Protein AF-A0A453FMG6-F1 (afdb_monomer_lite)

Sequence (181 aa):
QVLQRLVNCLDRCASRTGSLPIQTVGLLPLHCSRFSLGCLQMMFSLCSCILKTSSYPAVSETSKVSISILTKRCEVILGQFLADENDLGDRPLPSVRIEETVCVLQELARLILDIETANALNIPLYLKDALRENQSHGRAHLLSLLPTFSELVVSREPRVRELVQVLLRLISSELGLQRLT

Organism: Aegilops tauschii subsp. strangulata (NCBI:txid200361)

Foldseek 3Di:
DVLLVVLVVLLVLLCPLLPDDQVCSLVDPPVSLVRSLVSLVVLLVLQAPVPCPDPDPVSLVSNLSSLVSSLVSLLSLLQSLVVSQVVVDPDDGRVSSVVSNLSSLVSLLVGFGDPSSLVSDPADPVVVVLLVVLVHRGNSSLNVCVVRLVVCCPPPPVSSVVSSVSSVVVVCVSNVVDPPD

Radius of gyration: 16.7 Å; chains: 1; bounding box: 43×33×48 Å

Structure (mmCIF, N/CA/C/O backbone):
data_AF-A0A453FMG6-F1
#
_entry.id   AF-A0A453FMG6-F1
#
loop_
_atom_site.group_PDB
_atom_site.id
_atom_site.type_symbol
_atom_site.label_atom_id
_atom_site.label_alt_id
_atom_site.label_comp_id
_atom_site.label_asym_id
_atom_site.label_entity_id
_atom_site.label_seq_id
_atom_site.pdbx_PDB_ins_code
_atom_site.Cartn_x
_atom_site.Cartn_y
_atom_site.Cartn_z
_atom_site.occupancy
_atom_site.B_iso_or_equiv
_atom_site.auth_seq_id
_atom_site.auth_comp_id
_atom_site.auth_asym_id
_atom_site.auth_atom_id
_atom_site.pdbx_PDB_model_num
ATOM 1 N N . GLN A 1 1 ? 24.848 4.654 0.756 1.00 76.19 1 GLN A N 1
ATOM 2 C CA . GLN A 1 1 ? 24.595 4.724 2.219 1.00 76.19 1 GLN A CA 1
ATOM 3 C C . GLN A 1 1 ? 23.736 5.922 2.642 1.00 76.19 1 GLN A C 1
ATOM 5 O O . GLN A 1 1 ? 22.808 5.712 3.411 1.00 76.19 1 GLN A O 1
ATOM 10 N N . VAL A 1 2 ? 23.989 7.154 2.173 1.00 88.06 2 VAL A N 1
ATOM 11 C CA . VAL A 1 2 ? 23.193 8.338 2.584 1.00 88.06 2 VAL A CA 1
ATOM 12 C C . VAL A 1 2 ? 21.725 8.247 2.141 1.00 88.06 2 VAL A C 1
ATOM 14 O O . VAL A 1 2 ? 20.841 8.427 2.972 1.00 88.06 2 VAL A O 1
ATOM 17 N N . LEU A 1 3 ? 21.462 7.874 0.880 1.00 86.31 3 LEU A N 1
ATOM 18 C CA . LEU A 1 3 ? 20.097 7.703 0.355 1.00 86.31 3 LEU A CA 1
ATOM 19 C C . LEU A 1 3 ? 19.285 6.688 1.168 1.00 86.31 3 LEU A C 1
ATOM 21 O O . LEU A 1 3 ? 18.206 7.009 1.649 1.00 86.31 3 LEU A O 1
ATOM 25 N N . GLN A 1 4 ? 19.849 5.505 1.430 1.00 89.69 4 GLN A N 1
ATOM 26 C CA . GLN A 1 4 ? 19.226 4.491 2.288 1.00 89.69 4 GLN A CA 1
ATOM 27 C C . GLN A 1 4 ? 18.829 5.055 3.662 1.00 89.69 4 GLN A C 1
ATOM 29 O O . GLN A 1 4 ? 17.736 4.789 4.152 1.00 89.69 4 GLN A O 1
ATOM 34 N N . ARG A 1 5 ? 19.708 5.844 4.297 1.00 93.25 5 ARG A N 1
ATOM 35 C CA . ARG A 1 5 ? 19.430 6.451 5.609 1.00 93.25 5 ARG A CA 1
ATOM 36 C C . ARG A 1 5 ? 18.292 7.464 5.539 1.00 93.25 5 ARG A C 1
ATOM 38 O O . ARG A 1 5 ? 17.482 7.498 6.460 1.00 93.25 5 ARG A O 1
ATOM 45 N N . LEU A 1 6 ? 18.231 8.256 4.469 1.00 92.62 6 LEU A N 1
ATOM 46 C CA . LEU A 1 6 ? 17.142 9.202 4.236 1.00 92.62 6 LEU A CA 1
ATOM 47 C C . LEU A 1 6 ? 15.806 8.469 4.078 1.00 92.62 6 LEU A C 1
ATOM 49 O O . LEU A 1 6 ? 14.855 8.792 4.786 1.00 92.62 6 LEU A O 1
ATOM 53 N N . VAL A 1 7 ? 15.746 7.449 3.219 1.00 94.00 7 VAL A N 1
ATOM 54 C CA . VAL A 1 7 ? 14.505 6.694 3.001 1.00 94.00 7 VAL A CA 1
ATOM 55 C C . VAL A 1 7 ? 14.078 5.956 4.271 1.00 94.00 7 VAL A C 1
ATOM 57 O O . VAL A 1 7 ? 12.917 6.026 4.652 1.00 94.00 7 VAL A O 1
ATOM 60 N N . ASN A 1 8 ? 15.015 5.348 5.004 1.00 95.75 8 ASN A N 1
ATOM 61 C CA . ASN A 1 8 ? 14.720 4.735 6.303 1.00 95.75 8 ASN A CA 1
ATOM 62 C C . ASN A 1 8 ? 14.207 5.760 7.334 1.00 95.75 8 ASN A C 1
ATOM 64 O O . ASN A 1 8 ? 13.430 5.415 8.221 1.00 95.75 8 ASN A O 1
ATOM 68 N N . CYS A 1 9 ? 14.654 7.017 7.264 1.00 96.00 9 CYS A N 1
ATOM 69 C CA . CYS A 1 9 ? 14.148 8.081 8.128 1.00 96.00 9 CYS A CA 1
ATOM 70 C C . CYS A 1 9 ? 12.700 8.447 7.769 1.00 96.00 9 CYS A C 1
ATOM 72 O O . CYS A 1 9 ? 11.864 8.530 8.669 1.00 96.00 9 CYS A O 1
ATOM 74 N N . LEU A 1 10 ? 12.394 8.587 6.474 1.00 96.62 10 LEU A N 1
ATOM 75 C CA . LEU A 1 10 ? 11.026 8.795 5.989 1.00 96.62 10 LEU A CA 1
ATOM 76 C C . LEU A 1 10 ? 10.106 7.640 6.394 1.00 96.62 10 LEU A C 1
ATOM 78 O O . LEU A 1 10 ? 9.031 7.891 6.929 1.00 96.62 10 LEU A O 1
ATOM 82 N N . ASP A 1 11 ? 10.563 6.397 6.237 1.00 97.31 11 ASP A N 1
ATOM 83 C CA . ASP A 1 11 ? 9.823 5.195 6.625 1.00 97.31 11 ASP A CA 1
ATOM 84 C C . ASP A 1 11 ? 9.493 5.169 8.123 1.00 97.31 11 ASP A C 1
ATOM 86 O O . ASP A 1 11 ? 8.354 4.919 8.517 1.00 97.31 11 ASP A O 1
ATOM 90 N N . ARG A 1 12 ? 10.453 5.528 8.984 1.00 96.88 12 ARG A N 1
ATOM 91 C CA . ARG A 1 12 ? 10.203 5.658 10.430 1.00 96.88 12 ARG A CA 1
ATOM 92 C C . ARG A 1 12 ? 9.139 6.709 10.733 1.00 96.88 12 ARG A C 1
ATOM 94 O O . ARG A 1 12 ? 8.294 6.484 11.597 1.00 96.88 12 ARG A O 1
ATOM 101 N N . CYS A 1 13 ? 9.147 7.842 10.035 1.00 96.31 13 CYS A N 1
ATOM 102 C CA . CYS A 1 13 ? 8.120 8.870 10.198 1.00 96.31 13 CYS A CA 1
ATOM 103 C C . CYS A 1 13 ? 6.747 8.407 9.680 1.00 96.31 13 CYS A C 1
ATOM 105 O O . CYS A 1 13 ? 5.738 8.628 10.354 1.00 96.31 13 CYS A O 1
ATOM 107 N N . ALA A 1 14 ? 6.712 7.713 8.541 1.00 96.56 14 ALA A N 1
ATOM 108 C CA . ALA A 1 14 ? 5.510 7.101 7.975 1.00 96.56 14 ALA A CA 1
ATOM 109 C C . ALA A 1 14 ? 4.942 5.981 8.865 1.00 96.56 14 ALA A C 1
ATOM 111 O O . ALA A 1 14 ? 3.746 5.737 8.866 1.00 96.56 14 ALA A O 1
ATOM 112 N N . SER A 1 15 ? 5.779 5.333 9.678 1.00 95.25 15 SER A N 1
ATOM 113 C CA . SER A 1 15 ? 5.355 4.244 10.564 1.00 95.25 15 SER A CA 1
ATOM 114 C C . SER A 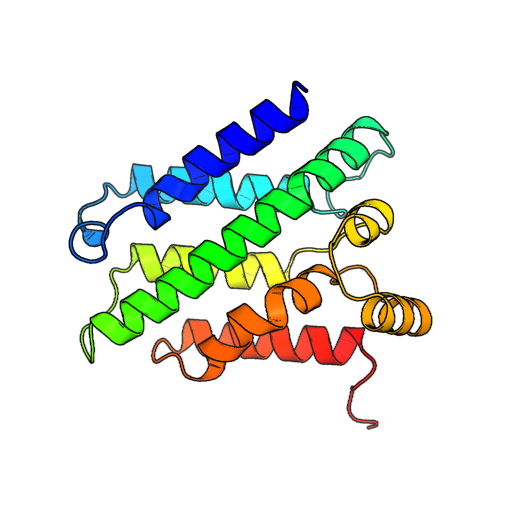1 15 ? 4.644 4.682 11.842 1.00 95.25 15 SER A C 1
ATOM 116 O O . SER A 1 15 ? 4.115 3.831 12.551 1.00 95.25 15 SER A O 1
ATOM 118 N N . ARG A 1 16 ? 4.657 5.978 12.184 1.00 92.00 16 ARG A N 1
ATOM 119 C CA . ARG A 1 16 ? 4.197 6.458 13.500 1.00 92.00 16 ARG A CA 1
ATOM 120 C C . ARG A 1 16 ? 2.744 6.094 13.777 1.00 92.00 16 ARG A C 1
ATOM 122 O O . ARG A 1 16 ? 2.449 5.640 14.876 1.00 92.00 16 ARG A O 1
ATOM 129 N N . THR A 1 17 ? 1.870 6.241 12.787 1.00 89.56 17 THR A N 1
ATOM 130 C CA . THR A 1 17 ? 0.470 5.822 12.897 1.00 89.56 17 THR A CA 1
ATOM 131 C C . THR A 1 17 ? 0.369 4.299 13.019 1.00 89.56 17 THR A C 1
ATOM 133 O O . THR A 1 17 ? -0.159 3.803 14.014 1.00 89.56 17 THR A O 1
ATOM 136 N N . GLY A 1 18 ? 0.959 3.561 12.070 1.00 84.88 18 GLY A N 1
ATOM 137 C CA . GLY A 1 18 ? 1.077 2.096 12.076 1.00 84.88 18 GLY A CA 1
ATOM 138 C C . GLY A 1 18 ? 1.537 1.490 13.410 1.00 84.88 18 GLY A C 1
ATOM 139 O O . GLY A 1 18 ? 0.989 0.490 13.857 1.00 84.88 18 GLY A O 1
ATOM 140 N N . SER A 1 19 ? 2.508 2.126 14.070 1.00 89.50 19 SER A N 1
ATOM 141 C CA . SER A 1 19 ? 3.149 1.634 15.296 1.00 89.50 19 SER A CA 1
ATOM 142 C C . SER A 1 19 ? 2.296 1.725 16.561 1.00 89.50 19 SER A C 1
ATOM 144 O O . SER A 1 19 ? 2.666 1.148 17.584 1.00 89.50 19 SER A O 1
ATOM 146 N N . LEU A 1 20 ? 1.183 2.462 16.522 1.00 93.19 20 LEU A N 1
ATOM 147 C CA . LEU A 1 20 ? 0.308 2.606 17.677 1.00 93.19 20 LEU A CA 1
ATOM 148 C C . LEU A 1 20 ? -0.720 1.467 17.734 1.00 93.19 20 LEU A C 1
ATOM 150 O O . LEU A 1 20 ? -1.301 1.121 16.699 1.00 93.19 20 LEU A O 1
ATOM 154 N N . PRO A 1 21 ? -0.983 0.914 18.934 1.00 93.06 21 PRO A N 1
ATOM 155 C CA . PRO A 1 21 ? -2.069 -0.033 19.147 1.00 93.06 21 PRO A CA 1
ATOM 156 C C . PRO A 1 21 ? -3.429 0.545 18.757 1.00 93.06 21 PRO A C 1
ATOM 158 O O . PRO A 1 21 ? -3.679 1.747 18.898 1.00 93.06 21 PRO A O 1
ATOM 161 N N . ILE A 1 22 ? -4.352 -0.329 18.356 1.00 93.44 22 ILE A N 1
ATOM 162 C CA . ILE A 1 22 ? -5.692 0.071 17.918 1.00 93.44 22 ILE A CA 1
ATOM 163 C C . ILE A 1 22 ? -6.481 0.836 18.993 1.00 93.44 22 ILE A C 1
ATOM 165 O O . ILE A 1 22 ? -7.284 1.714 18.679 1.00 93.44 22 ILE A O 1
ATOM 169 N N . GLN A 1 23 ? -6.207 0.567 20.272 1.00 91.12 23 GLN A N 1
ATOM 170 C CA . GLN A 1 23 ? -6.862 1.218 21.408 1.00 91.12 23 GLN A CA 1
ATOM 171 C C . GLN A 1 23 ? -6.426 2.678 21.593 1.00 91.12 23 GLN A C 1
ATOM 173 O O . GLN A 1 23 ? -7.168 3.465 22.175 1.00 91.12 23 GLN A O 1
ATOM 178 N N . THR A 1 24 ? -5.227 3.050 21.130 1.00 93.12 24 THR A N 1
ATOM 179 C CA . THR A 1 24 ? -4.628 4.369 21.397 1.00 93.12 24 THR A CA 1
ATOM 180 C C . THR A 1 24 ? -4.384 5.193 20.142 1.00 93.12 24 THR A C 1
ATOM 182 O O . THR A 1 24 ? -4.280 6.413 20.243 1.00 93.12 24 THR A O 1
ATOM 185 N N . VAL A 1 25 ? -4.356 4.582 18.953 1.00 93.50 25 VAL A N 1
ATOM 186 C CA . VAL A 1 25 ? -4.137 5.299 17.684 1.00 93.50 25 VAL A CA 1
ATOM 187 C C . VAL A 1 25 ? -5.191 6.385 17.432 1.00 93.50 25 VAL A C 1
ATOM 189 O O . VAL A 1 25 ? -4.874 7.433 16.875 1.00 93.50 25 VAL A O 1
ATOM 192 N N . GLY A 1 26 ? -6.423 6.196 17.918 1.00 91.06 26 GLY A N 1
ATOM 193 C CA . GLY A 1 26 ? -7.485 7.206 17.845 1.00 91.06 26 GLY A CA 1
ATOM 194 C C . GLY A 1 26 ? -7.236 8.463 18.692 1.00 91.06 26 GLY A C 1
ATOM 195 O O . GLY A 1 26 ? -7.888 9.478 18.470 1.00 91.06 26 GLY A O 1
ATOM 196 N N . LEU A 1 27 ? -6.289 8.419 19.636 1.00 92.88 27 LEU A N 1
ATOM 197 C CA . LEU A 1 27 ? -5.895 9.555 20.479 1.00 92.88 27 LEU A CA 1
ATOM 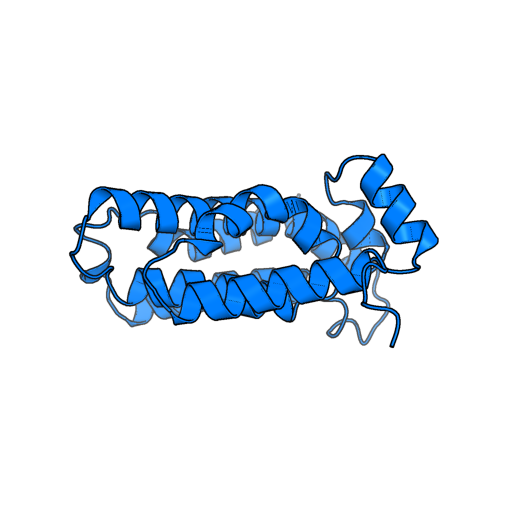198 C C . LEU A 1 27 ? -4.732 10.359 19.880 1.00 92.88 27 LEU A C 1
ATOM 200 O O . LEU A 1 27 ? -4.309 11.362 20.459 1.00 92.88 27 LEU A O 1
ATOM 204 N N . LEU A 1 28 ? -4.183 9.920 18.742 1.00 93.06 28 LEU A N 1
ATOM 205 C CA . LEU A 1 28 ? -3.070 10.594 18.088 1.00 93.06 28 LEU A CA 1
ATOM 206 C C . LEU A 1 28 ? -3.494 12.007 17.647 1.00 93.06 28 LEU A C 1
ATOM 208 O O . LEU A 1 28 ? -4.495 12.150 16.940 1.00 93.06 28 LEU A O 1
ATOM 212 N N . PRO A 1 29 ? -2.728 13.063 17.986 1.00 93.44 29 PRO A N 1
ATOM 213 C CA . PRO A 1 29 ? -3.025 14.397 17.492 1.00 93.44 29 PRO A CA 1
ATOM 214 C C . PRO A 1 29 ? -3.050 14.437 15.962 1.00 93.44 29 PRO A C 1
ATOM 216 O O . PRO A 1 29 ? -2.157 13.912 15.295 1.00 93.44 29 PRO A O 1
ATOM 219 N N . LEU A 1 30 ? -4.034 15.141 15.403 1.00 91.69 30 LEU A N 1
ATOM 220 C CA . LEU A 1 30 ? -4.269 15.203 13.955 1.00 91.69 30 LEU A CA 1
ATOM 221 C C . LEU A 1 30 ? -3.040 15.657 13.145 1.00 91.69 30 LEU A C 1
ATOM 223 O O . LEU A 1 30 ? -2.827 15.230 12.015 1.00 91.69 30 LEU A O 1
ATOM 227 N N . HIS A 1 31 ? -2.208 16.536 13.703 1.00 92.56 31 HIS A N 1
ATOM 228 C CA . HIS A 1 31 ? -0.990 16.985 13.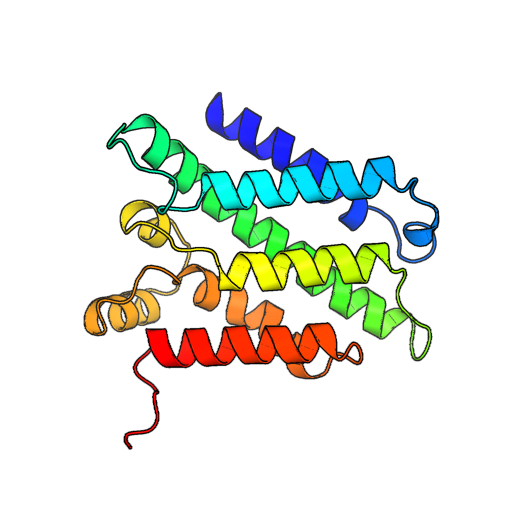026 1.00 92.56 31 HIS A CA 1
ATOM 229 C C . HIS A 1 31 ? 0.068 15.873 12.925 1.00 92.56 31 HIS A C 1
ATOM 231 O O . HIS A 1 31 ? 0.833 15.847 11.963 1.00 92.56 31 HIS A O 1
ATOM 237 N N . CYS A 1 32 ? 0.099 14.933 13.875 1.00 93.12 32 CYS A N 1
ATOM 238 C CA . CYS A 1 32 ? 1.006 13.792 13.841 1.00 93.12 32 CYS A CA 1
ATOM 239 C C . CYS A 1 32 ? 0.589 12.778 12.773 1.00 93.12 32 CYS A C 1
ATOM 241 O O . CYS A 1 32 ? 1.453 12.320 12.024 1.00 93.12 32 CYS A O 1
ATOM 243 N N . SER A 1 33 ? -0.710 12.466 12.669 1.00 93.44 33 SER A N 1
ATOM 244 C CA . SER A 1 33 ? -1.212 11.562 11.625 1.00 93.44 33 SER A CA 1
ATOM 245 C C . SER A 1 33 ? -0.980 12.145 10.234 1.00 93.44 33 SER A C 1
ATOM 247 O O . SER A 1 33 ? -0.429 11.468 9.371 1.00 93.44 33 SER A O 1
ATOM 249 N N . ARG A 1 34 ? -1.282 13.436 10.036 1.00 95.56 34 ARG A N 1
ATOM 250 C CA . ARG A 1 34 ? -1.021 14.146 8.772 1.00 95.56 34 ARG A CA 1
ATOM 251 C C . ARG A 1 34 ? 0.456 14.169 8.397 1.00 95.56 34 ARG A C 1
ATOM 253 O O . ARG A 1 34 ? 0.788 13.949 7.238 1.00 95.56 34 ARG A O 1
ATOM 260 N N . PHE A 1 35 ? 1.344 14.421 9.359 1.00 96.75 35 PHE A N 1
ATOM 261 C CA . PHE A 1 35 ? 2.785 14.385 9.111 1.00 96.75 35 PHE A CA 1
ATOM 262 C C . PHE A 1 35 ? 3.244 12.987 8.681 1.00 96.75 35 PHE A C 1
ATOM 264 O O . PHE A 1 35 ? 3.969 12.851 7.699 1.00 96.75 35 PHE A O 1
ATOM 271 N N . SER A 1 36 ? 2.786 11.950 9.386 1.00 96.81 36 SER A N 1
ATOM 272 C CA . SER A 1 36 ? 3.089 10.556 9.056 1.00 96.81 36 SER A CA 1
ATOM 273 C C . SER A 1 36 ? 2.605 10.193 7.646 1.00 96.81 36 SER A C 1
ATOM 275 O O . SER A 1 36 ? 3.375 9.661 6.845 1.00 96.81 36 SER A O 1
ATOM 277 N N . LEU A 1 37 ? 1.380 10.600 7.300 1.00 96.56 37 LEU A N 1
ATOM 278 C CA . LEU A 1 37 ? 0.802 10.417 5.970 1.00 96.56 37 LEU A CA 1
ATOM 279 C C . LEU A 1 37 ? 1.598 11.149 4.881 1.00 96.56 37 LEU A C 1
ATOM 281 O O . LEU A 1 37 ? 1.867 10.583 3.826 1.00 96.56 37 LEU A O 1
ATOM 285 N N . GLY A 1 38 ? 2.042 12.378 5.154 1.00 97.81 38 GLY A N 1
ATOM 286 C CA . GLY A 1 38 ? 2.899 13.137 4.243 1.00 97.81 38 GLY A CA 1
ATOM 287 C C . GLY A 1 38 ? 4.246 12.453 3.994 1.00 97.81 38 GLY A C 1
ATOM 288 O O . GLY A 1 38 ? 4.725 12.428 2.862 1.00 97.81 38 GLY A O 1
ATOM 289 N N . CYS A 1 39 ? 4.844 11.832 5.017 1.00 97.62 39 CYS A N 1
ATOM 290 C CA . CYS A 1 39 ? 6.054 11.025 4.838 1.00 97.62 39 CYS A CA 1
ATOM 291 C C . CYS A 1 39 ? 5.803 9.791 3.963 1.00 97.62 39 CYS A C 1
ATOM 293 O O . CYS A 1 39 ? 6.632 9.481 3.107 1.00 97.62 39 CYS A O 1
ATOM 295 N N . LEU A 1 40 ? 4.662 9.121 4.137 1.00 97.62 40 LEU A N 1
ATOM 296 C CA . LEU A 1 40 ? 4.272 7.986 3.304 1.00 97.62 40 LEU A CA 1
ATOM 297 C C . LEU A 1 40 ? 4.080 8.402 1.837 1.00 97.62 40 LEU A C 1
ATOM 299 O O . LEU A 1 40 ? 4.661 7.793 0.943 1.00 97.62 40 LEU A O 1
ATOM 303 N N . GLN A 1 41 ? 3.340 9.483 1.585 1.00 97.50 41 GLN A N 1
ATOM 304 C CA . GLN A 1 41 ? 3.149 10.044 0.242 1.00 97.50 41 GLN A CA 1
ATOM 305 C C . GLN A 1 41 ? 4.477 10.472 -0.397 1.00 97.50 41 GLN A C 1
ATOM 307 O O . GLN A 1 41 ? 4.700 10.251 -1.587 1.00 97.50 41 GLN A O 1
ATOM 312 N N . MET A 1 42 ? 5.405 11.023 0.391 1.00 96.25 42 MET A N 1
ATOM 313 C CA . MET A 1 42 ? 6.748 11.336 -0.095 1.00 96.25 42 MET A CA 1
ATOM 314 C C . MET A 1 42 ? 7.493 10.074 -0.550 1.00 96.25 42 MET A C 1
ATOM 316 O O . MET A 1 42 ? 8.165 10.105 -1.576 1.00 96.25 42 MET A O 1
ATOM 320 N N . MET A 1 43 ? 7.352 8.943 0.149 1.00 96.25 43 MET A N 1
ATOM 321 C CA . MET A 1 43 ? 7.954 7.681 -0.297 1.00 96.25 43 MET A CA 1
ATOM 322 C C . MET A 1 43 ? 7.378 7.190 -1.633 1.00 96.25 43 MET A C 1
ATOM 324 O O . MET A 1 43 ? 8.141 6.724 -2.480 1.00 96.25 43 MET A O 1
ATOM 328 N N . PHE A 1 44 ? 6.067 7.335 -1.857 1.00 96.69 44 PHE A N 1
ATOM 329 C CA . PHE A 1 44 ? 5.451 7.065 -3.163 1.00 96.69 44 PHE A CA 1
ATOM 330 C C . PHE A 1 44 ? 6.012 7.983 -4.254 1.00 96.69 44 PHE A C 1
ATOM 332 O O . PHE A 1 44 ? 6.409 7.512 -5.321 1.00 96.69 44 PHE A O 1
ATOM 339 N N . SER A 1 45 ? 6.131 9.278 -3.958 1.00 94.06 45 SER A N 1
ATOM 340 C CA . SER A 1 45 ? 6.728 10.277 -4.852 1.00 94.06 45 SER A CA 1
ATOM 341 C C . SER A 1 45 ? 8.163 9.914 -5.260 1.00 94.06 45 SER A C 1
ATOM 343 O O . SER A 1 45 ? 8.494 9.961 -6.444 1.00 94.06 45 SER A O 1
ATOM 345 N N . LEU A 1 46 ? 8.989 9.435 -4.320 1.00 92.88 46 LEU A N 1
ATOM 346 C CA . LEU A 1 46 ? 10.356 8.973 -4.603 1.00 92.88 46 LEU A CA 1
ATOM 347 C C . LEU A 1 46 ? 10.417 7.768 -5.556 1.00 92.88 46 LEU A C 1
ATOM 349 O O . LEU A 1 46 ? 11.447 7.558 -6.198 1.00 92.88 46 LEU A O 1
ATOM 353 N N . CYS A 1 47 ? 9.350 6.972 -5.653 1.00 93.25 47 CYS A N 1
ATOM 354 C CA . CYS A 1 47 ? 9.279 5.802 -6.532 1.00 93.25 47 CYS A CA 1
ATOM 355 C C . CYS A 1 47 ? 8.651 6.106 -7.902 1.00 93.25 47 CYS A C 1
ATOM 357 O O . CYS A 1 47 ? 8.838 5.331 -8.837 1.00 93.25 47 CYS A O 1
ATOM 359 N N . SER A 1 48 ? 7.907 7.208 -8.028 1.00 91.00 48 SER A N 1
ATOM 360 C CA . SER A 1 48 ? 7.125 7.526 -9.225 1.00 91.00 48 SER A CA 1
ATOM 361 C C . SER A 1 48 ? 7.995 7.970 -10.403 1.00 91.00 48 SER A C 1
ATOM 363 O O . SER A 1 48 ? 8.897 8.799 -10.260 1.00 91.00 48 SER A O 1
ATOM 365 N N . CYS A 1 49 ? 7.694 7.469 -11.604 1.00 81.94 49 CYS A N 1
ATOM 366 C CA . CYS A 1 49 ? 8.361 7.889 -12.836 1.00 81.94 49 CYS A CA 1
ATOM 367 C C . CYS A 1 49 ? 7.819 9.211 -13.405 1.00 81.94 49 CYS A C 1
ATOM 369 O O . CYS A 1 49 ? 8.528 9.885 -14.146 1.00 81.94 49 CYS A O 1
ATOM 371 N N . ILE A 1 50 ? 6.595 9.619 -13.043 1.00 70.12 50 ILE A N 1
ATOM 372 C CA . ILE A 1 50 ? 5.918 10.808 -13.604 1.00 70.12 50 ILE A CA 1
ATOM 373 C C . ILE A 1 50 ? 6.649 12.106 -13.223 1.00 70.12 50 ILE A C 1
ATOM 375 O O . ILE A 1 50 ? 6.652 13.075 -13.977 1.00 70.12 50 ILE A O 1
ATOM 379 N N . LEU A 1 51 ? 7.320 12.118 -12.070 1.00 59.78 51 LEU A N 1
ATOM 380 C CA . LEU A 1 51 ? 8.080 13.272 -11.581 1.00 59.78 51 LEU A CA 1
ATOM 381 C C . LEU A 1 51 ? 9.495 13.362 -12.173 1.00 59.78 51 LEU A C 1
ATOM 383 O O . LEU A 1 51 ? 10.205 14.339 -11.934 1.00 59.78 51 LEU A O 1
ATOM 387 N N . LYS A 1 52 ? 9.919 12.369 -12.964 1.00 62.34 52 LYS A N 1
ATOM 388 C CA . LYS A 1 52 ? 11.252 12.310 -13.572 1.00 62.34 52 LYS A CA 1
ATOM 389 C C . LYS A 1 52 ? 11.258 13.044 -14.916 1.00 62.34 52 LYS A C 1
ATOM 391 O O . LYS A 1 52 ? 11.533 12.461 -15.956 1.00 62.34 52 LYS A O 1
ATOM 396 N N . THR A 1 53 ? 10.963 14.344 -14.908 1.00 53.69 53 THR A N 1
ATOM 397 C CA . THR A 1 53 ? 11.074 15.216 -16.098 1.00 53.69 53 THR A CA 1
ATOM 398 C C . THR A 1 53 ? 12.521 15.483 -16.519 1.00 53.69 53 THR A C 1
ATOM 400 O O . THR A 1 53 ? 12.762 16.034 -17.589 1.00 53.69 53 THR A O 1
ATOM 403 N N . SER A 1 54 ? 13.504 15.069 -15.716 1.00 51.88 54 SER A N 1
ATOM 404 C CA . SER A 1 54 ? 14.921 15.140 -16.062 1.00 51.88 54 SER A CA 1
ATOM 405 C C . SER A 1 54 ? 15.617 13.806 -15.784 1.00 51.88 54 SER A C 1
ATOM 407 O O . SER A 1 54 ? 15.507 13.229 -14.703 1.00 51.88 54 SER A O 1
ATOM 409 N N . SER A 1 55 ? 16.322 13.307 -16.800 1.00 54.03 55 SER A N 1
ATOM 410 C CA . SER A 1 55 ? 17.022 12.018 -16.847 1.00 54.03 55 SER A CA 1
ATOM 411 C C . SER A 1 55 ? 18.286 11.996 -15.967 1.00 54.03 55 SER A C 1
ATOM 413 O O . SER A 1 55 ? 19.384 11.720 -16.449 1.00 54.03 55 SER A O 1
ATOM 415 N N . TYR A 1 56 ? 18.170 12.327 -14.678 1.00 62.53 56 TYR A N 1
ATOM 416 C CA . TYR A 1 56 ? 19.303 12.294 -13.752 1.00 62.53 56 TYR A CA 1
ATOM 417 C C . TYR A 1 56 ? 19.484 10.894 -13.137 1.00 62.53 56 TYR A C 1
ATOM 419 O O . TYR A 1 56 ? 18.567 10.400 -12.472 1.00 62.53 56 TYR A O 1
ATOM 427 N N . PRO A 1 57 ? 20.680 10.277 -13.245 1.00 63.72 57 PRO A N 1
ATOM 428 C CA . PRO A 1 57 ? 20.966 8.945 -12.693 1.00 63.72 57 PRO A CA 1
ATOM 429 C C . PRO A 1 57 ? 20.681 8.822 -11.188 1.00 63.72 57 PRO A C 1
ATOM 431 O O . PRO A 1 57 ? 20.217 7.788 -10.714 1.00 63.72 57 PRO A O 1
ATOM 434 N N . ALA A 1 58 ? 20.891 9.904 -10.430 1.00 64.38 58 ALA A N 1
ATOM 435 C CA . ALA A 1 58 ? 20.646 9.947 -8.988 1.00 64.38 58 ALA A CA 1
ATOM 436 C C . ALA A 1 58 ? 19.167 9.721 -8.607 1.00 64.38 58 ALA A C 1
ATOM 438 O O . ALA A 1 58 ? 18.874 9.187 -7.533 1.00 64.38 58 ALA A O 1
ATOM 439 N N . VAL A 1 59 ? 18.231 10.099 -9.484 1.00 71.12 59 VAL A N 1
ATOM 440 C CA . VAL A 1 59 ? 16.791 9.915 -9.259 1.00 71.12 59 VAL A CA 1
ATOM 441 C C . VAL A 1 59 ? 16.400 8.448 -9.467 1.00 71.12 59 VAL A C 1
ATOM 443 O O . VAL A 1 59 ? 15.591 7.926 -8.704 1.00 71.12 59 VAL A O 1
ATOM 446 N N . SER A 1 60 ? 17.026 7.749 -10.424 1.00 77.56 60 SER A N 1
ATOM 447 C CA . SER A 1 60 ? 16.823 6.303 -10.615 1.00 77.56 60 SER A CA 1
ATOM 448 C C . SER A 1 60 ? 17.303 5.490 -9.407 1.00 77.56 60 SER A C 1
ATOM 450 O O . SER A 1 60 ? 16.560 4.668 -8.869 1.00 77.56 60 SER A O 1
ATOM 452 N N . GLU A 1 61 ? 18.510 5.770 -8.903 1.00 83.88 61 GLU A N 1
ATOM 453 C CA . GLU A 1 61 ? 19.044 5.087 -7.713 1.00 83.88 61 GLU A CA 1
ATOM 454 C C . GLU A 1 61 ? 18.169 5.292 -6.475 1.00 83.88 61 GLU A C 1
ATOM 456 O O . GLU A 1 61 ? 17.941 4.363 -5.697 1.00 83.88 61 GLU A O 1
ATOM 461 N N . THR A 1 62 ? 17.629 6.500 -6.306 1.00 87.50 62 THR A N 1
ATOM 462 C CA . THR A 1 62 ? 16.732 6.795 -5.186 1.00 87.50 62 THR A CA 1
ATOM 463 C C . THR A 1 62 ? 15.455 5.960 -5.268 1.00 87.50 62 THR A C 1
ATOM 465 O O . THR A 1 62 ? 15.057 5.374 -4.260 1.00 87.50 62 THR A O 1
ATOM 468 N N . SER A 1 63 ? 14.842 5.835 -6.449 1.00 90.56 63 SER A N 1
ATOM 469 C CA . SER A 1 63 ? 13.632 5.025 -6.633 1.00 90.56 63 SER A CA 1
ATOM 470 C C . SER A 1 63 ? 13.880 3.533 -6.407 1.00 90.56 63 SER A C 1
ATOM 472 O O . SER A 1 63 ? 13.099 2.897 -5.701 1.00 90.56 63 SER A O 1
ATOM 474 N N . LYS A 1 64 ? 14.999 2.986 -6.906 1.00 90.81 64 LYS A N 1
ATOM 475 C CA . LYS A 1 64 ? 15.389 1.577 -6.697 1.00 90.81 64 LYS A CA 1
ATOM 476 C C . LYS A 1 64 ? 15.567 1.222 -5.222 1.00 90.81 64 LYS A C 1
ATOM 478 O O . LYS A 1 64 ? 15.128 0.165 -4.778 1.00 90.81 64 LYS A O 1
ATOM 483 N N . VAL A 1 65 ? 16.171 2.117 -4.441 1.00 91.75 65 VAL A N 1
ATOM 484 C CA . VAL A 1 65 ? 16.282 1.932 -2.987 1.00 91.75 65 VAL A CA 1
ATOM 485 C C . VAL A 1 65 ? 14.916 2.072 -2.312 1.00 91.75 65 VAL A C 1
ATOM 487 O O . VAL A 1 65 ? 14.573 1.283 -1.430 1.00 91.75 65 VAL A O 1
ATOM 490 N N . SER A 1 66 ? 14.125 3.057 -2.738 1.00 94.88 66 SER A N 1
ATOM 491 C CA . SER A 1 66 ? 12.863 3.407 -2.086 1.00 94.88 66 SER A CA 1
ATOM 492 C C . SER A 1 66 ? 11.774 2.363 -2.276 1.00 94.88 66 SER A C 1
ATOM 494 O O . SER A 1 66 ? 11.027 2.106 -1.333 1.00 94.88 66 SER A O 1
ATOM 496 N N . ILE A 1 67 ? 11.704 1.725 -3.447 1.00 95.44 67 ILE A N 1
ATOM 497 C CA . ILE A 1 67 ? 10.586 0.846 -3.788 1.00 95.44 67 ILE A CA 1
ATOM 498 C C . ILE A 1 67 ? 10.488 -0.365 -2.858 1.00 95.44 67 ILE A C 1
ATOM 500 O O . ILE A 1 67 ? 9.396 -0.683 -2.406 1.00 95.44 67 ILE A O 1
ATOM 504 N N . SER A 1 68 ? 11.617 -0.979 -2.490 1.00 94.38 68 SER A N 1
ATOM 505 C CA . SER A 1 68 ? 11.633 -2.135 -1.579 1.00 94.38 68 SER A CA 1
ATOM 506 C C . SER A 1 68 ? 11.126 -1.792 -0.171 1.00 94.38 68 SER A C 1
ATOM 508 O O . SER A 1 68 ? 10.374 -2.559 0.435 1.00 94.38 68 SER A O 1
ATOM 510 N N . ILE A 1 69 ? 11.496 -0.613 0.338 1.00 96.12 69 ILE A N 1
ATOM 511 C CA . ILE A 1 69 ? 11.046 -0.109 1.641 1.00 96.12 69 ILE A CA 1
ATOM 512 C C . ILE A 1 69 ? 9.564 0.257 1.564 1.00 96.12 69 ILE A C 1
ATOM 514 O O . ILE A 1 69 ? 8.792 -0.111 2.448 1.00 96.12 69 ILE A O 1
ATOM 518 N N . LEU A 1 70 ? 9.154 0.936 0.489 1.00 97.38 70 LEU A N 1
ATOM 519 C CA . LEU A 1 70 ? 7.770 1.328 0.257 1.00 97.38 70 LEU A CA 1
ATOM 520 C C . LEU A 1 70 ? 6.844 0.115 0.183 1.00 97.38 70 LEU A C 1
ATOM 522 O O . LEU A 1 70 ? 5.830 0.098 0.878 1.00 97.38 70 LEU A O 1
ATOM 526 N N . THR A 1 71 ? 7.186 -0.912 -0.601 1.00 97.00 71 THR A N 1
ATOM 527 C CA . THR A 1 71 ? 6.371 -2.131 -0.681 1.00 97.00 71 THR A CA 1
ATOM 528 C C . THR A 1 71 ? 6.276 -2.809 0.676 1.00 97.00 71 THR A C 1
ATOM 530 O O . THR A 1 71 ? 5.181 -3.187 1.080 1.00 97.00 71 THR A O 1
ATOM 533 N N . LYS A 1 72 ? 7.375 -2.881 1.442 1.00 96.62 72 LYS A N 1
ATOM 534 C CA . LYS A 1 72 ? 7.319 -3.478 2.780 1.00 96.62 72 LYS A CA 1
ATOM 535 C C . LYS A 1 72 ? 6.433 -2.676 3.735 1.00 96.62 72 LYS A C 1
ATOM 537 O O . LYS A 1 72 ? 5.674 -3.258 4.504 1.00 96.62 72 LYS A O 1
ATOM 542 N N . ARG A 1 73 ? 6.494 -1.343 3.675 1.00 97.56 73 ARG A N 1
ATOM 543 C CA . ARG A 1 73 ? 5.632 -0.461 4.471 1.00 97.56 73 ARG A CA 1
ATOM 544 C C . ARG A 1 73 ? 4.160 -0.628 4.106 1.00 97.56 73 ARG A C 1
ATOM 546 O O . ARG A 1 73 ? 3.335 -0.714 5.010 1.00 97.56 73 ARG A O 1
ATOM 553 N N . CYS A 1 74 ? 3.842 -0.704 2.814 1.00 98.00 74 CYS A N 1
ATOM 554 C CA . CYS A 1 74 ? 2.480 -0.961 2.346 1.00 98.00 74 CYS A CA 1
ATOM 555 C C . CYS A 1 74 ? 1.976 -2.308 2.866 1.00 98.00 74 CYS A C 1
ATOM 557 O O . CYS A 1 74 ? 0.885 -2.367 3.418 1.00 98.00 74 CYS A O 1
ATOM 559 N N . GLU A 1 75 ? 2.790 -3.361 2.768 1.00 97.19 75 GLU A N 1
ATOM 560 C CA . GLU A 1 75 ? 2.447 -4.684 3.294 1.00 97.19 75 GLU A CA 1
ATOM 561 C C . GLU A 1 75 ? 2.108 -4.629 4.794 1.00 97.19 75 GLU A C 1
ATOM 563 O O . GLU A 1 75 ? 1.073 -5.141 5.214 1.00 97.19 75 GLU A O 1
ATOM 568 N N . VAL A 1 76 ? 2.932 -3.940 5.594 1.00 97.50 76 VAL A N 1
ATOM 569 C CA . VAL A 1 76 ? 2.689 -3.770 7.036 1.00 97.50 76 VAL A CA 1
ATOM 570 C C . VAL A 1 76 ? 1.397 -3.000 7.315 1.00 97.50 76 VAL A C 1
ATOM 572 O O . VAL A 1 76 ? 0.628 -3.425 8.168 1.00 97.50 76 VAL A O 1
ATOM 575 N N . ILE A 1 77 ? 1.139 -1.888 6.620 1.00 97.94 77 ILE A N 1
ATOM 576 C CA . ILE A 1 77 ? -0.072 -1.077 6.839 1.00 97.94 77 ILE A CA 1
ATOM 577 C C . ILE A 1 77 ? -1.330 -1.885 6.511 1.00 97.94 77 ILE A C 1
ATOM 579 O O . ILE A 1 77 ? -2.265 -1.921 7.307 1.00 97.94 77 ILE A O 1
ATOM 583 N N . LEU A 1 78 ? -1.345 -2.550 5.353 1.00 97.94 78 LEU A N 1
ATOM 584 C CA . LEU A 1 78 ? -2.499 -3.322 4.895 1.00 97.94 78 LEU A CA 1
ATOM 585 C C . LEU A 1 78 ? -2.759 -4.538 5.796 1.00 97.94 78 LEU A C 1
ATOM 587 O O . LEU A 1 78 ? -3.902 -4.779 6.178 1.00 97.94 78 LEU A O 1
ATOM 591 N N . GLY A 1 79 ? -1.703 -5.256 6.191 1.00 96.75 79 GLY A N 1
ATOM 592 C CA . GLY A 1 79 ? -1.815 -6.374 7.129 1.00 96.75 79 GLY A CA 1
ATOM 593 C C . GLY A 1 79 ? -2.281 -5.931 8.518 1.00 96.75 79 GLY A C 1
ATOM 594 O O . GLY A 1 79 ? -3.141 -6.574 9.114 1.00 96.75 79 GLY A O 1
ATOM 595 N N . GLN A 1 80 ? -1.773 -4.800 9.017 1.00 96.19 80 GLN A N 1
ATOM 596 C CA . GLN A 1 80 ? -2.192 -4.253 10.307 1.00 96.19 80 GLN A CA 1
ATOM 597 C C . GLN A 1 80 ? -3.657 -3.813 10.291 1.00 96.19 80 GLN A C 1
ATOM 599 O O . GLN A 1 80 ? -4.373 -4.065 11.254 1.00 96.19 80 GLN A O 1
ATOM 604 N N . PHE A 1 81 ? -4.116 -3.184 9.206 1.00 96.94 81 PHE A N 1
ATOM 605 C CA . PHE A 1 81 ? -5.520 -2.814 9.056 1.00 96.94 81 PHE A CA 1
ATOM 606 C C . PHE A 1 81 ? -6.436 -4.039 9.154 1.00 96.94 81 PHE A C 1
ATOM 608 O O . PHE A 1 81 ? -7.416 -4.003 9.892 1.00 96.94 81 PHE A O 1
ATOM 615 N N . LEU A 1 82 ? -6.097 -5.129 8.457 1.00 95.62 82 LEU A N 1
ATOM 616 C CA . LEU A 1 82 ? -6.879 -6.364 8.498 1.00 95.62 82 LEU A CA 1
ATOM 617 C C . LEU A 1 82 ? -6.870 -7.004 9.894 1.00 95.62 82 LEU A C 1
ATOM 619 O O . LEU A 1 82 ? -7.913 -7.438 10.378 1.00 95.62 82 LEU A O 1
ATOM 623 N N . ALA A 1 83 ? -5.709 -7.039 10.553 1.00 95.38 83 ALA A N 1
ATOM 624 C CA . ALA A 1 83 ? -5.589 -7.544 11.919 1.00 95.38 83 ALA A CA 1
ATOM 625 C C . ALA A 1 83 ? -6.456 -6.735 12.897 1.00 95.38 83 ALA A C 1
ATOM 627 O O . ALA A 1 83 ? -7.259 -7.311 13.627 1.00 95.38 83 ALA A O 1
ATOM 628 N N . ASP A 1 84 ? -6.369 -5.404 12.845 1.00 95.69 84 ASP A N 1
ATOM 629 C CA . ASP A 1 84 ? -7.164 -4.515 13.694 1.00 95.69 84 ASP A CA 1
ATOM 630 C C . ASP A 1 84 ? -8.666 -4.646 13.416 1.00 95.69 84 ASP A C 1
ATOM 632 O O . ASP A 1 84 ? -9.482 -4.587 14.338 1.00 95.69 84 ASP A O 1
ATOM 636 N N . GLU A 1 85 ? -9.043 -4.815 12.144 1.00 95.31 85 GLU A N 1
ATOM 637 C CA . GLU A 1 85 ? -10.428 -5.043 11.750 1.00 95.31 85 GLU A CA 1
ATOM 638 C C . GLU A 1 85 ? -10.957 -6.332 12.390 1.00 95.31 85 GLU A C 1
ATOM 640 O O . GLU A 1 85 ? -12.016 -6.315 13.018 1.00 95.31 85 GLU A O 1
ATOM 645 N N . ASN A 1 86 ? -10.204 -7.427 12.299 1.00 94.19 86 ASN A N 1
ATOM 646 C CA . ASN A 1 86 ? -10.588 -8.709 12.886 1.00 94.19 86 ASN A CA 1
ATOM 647 C C . ASN A 1 86 ? -10.669 -8.644 14.421 1.00 94.19 86 ASN A C 1
ATOM 649 O O . ASN A 1 86 ? -11.647 -9.117 15.003 1.00 94.19 86 ASN A O 1
ATOM 653 N N . ASP A 1 87 ? -9.696 -8.003 15.073 1.00 94.12 87 ASP A N 1
ATOM 654 C CA . ASP A 1 87 ? -9.622 -7.885 16.535 1.00 94.12 87 ASP A CA 1
ATOM 655 C C . ASP A 1 87 ? -10.768 -7.051 17.127 1.00 94.12 87 ASP A C 1
ATOM 657 O O . ASP A 1 87 ? -11.252 -7.306 18.237 1.00 94.12 87 ASP A O 1
ATOM 661 N N . LEU A 1 88 ? -11.222 -6.021 16.409 1.00 92.44 88 LEU A N 1
ATOM 662 C CA . LEU A 1 88 ? -12.281 -5.148 16.903 1.00 92.44 88 LEU A CA 1
ATOM 663 C C . LEU A 1 88 ? -13.676 -5.769 16.837 1.00 92.44 88 LEU A C 1
ATOM 665 O O . LEU A 1 88 ? -14.567 -5.265 17.539 1.00 92.44 88 LEU A O 1
ATOM 669 N N . GLY A 1 89 ? -13.881 -6.831 16.049 1.00 89.44 89 GLY A N 1
ATOM 670 C CA . GLY A 1 89 ? -15.226 -7.302 15.722 1.00 89.44 89 GLY A CA 1
ATOM 671 C C . GLY A 1 89 ? -16.029 -6.144 15.131 1.00 89.44 89 GLY A C 1
ATOM 672 O O . GLY A 1 89 ? -15.460 -5.310 14.438 1.00 89.44 89 GLY A O 1
AT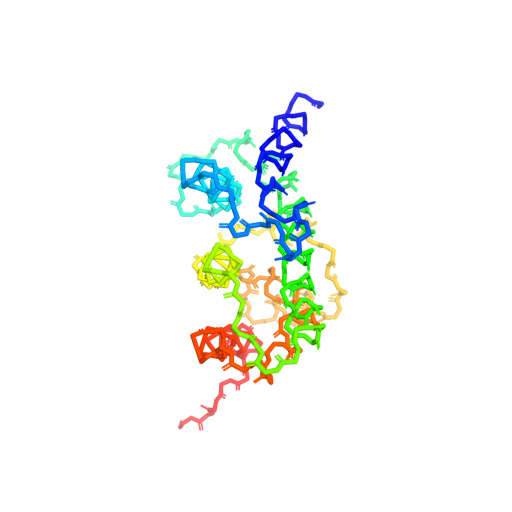OM 673 N N . ASP A 1 90 ? -17.332 -6.030 15.366 1.00 89.44 90 ASP A N 1
ATOM 674 C CA . ASP A 1 90 ? -18.202 -5.030 14.701 1.00 89.44 90 ASP A CA 1
ATOM 675 C C . ASP A 1 90 ? -17.970 -3.560 15.095 1.00 89.44 90 ASP A C 1
ATOM 677 O O . ASP A 1 90 ? -18.698 -2.665 14.661 1.00 89.44 90 ASP A O 1
ATOM 681 N N . ARG A 1 91 ? -16.956 -3.277 15.918 1.00 91.56 91 ARG A N 1
ATOM 682 C CA . ARG A 1 91 ? -16.615 -1.905 16.296 1.00 91.56 91 ARG A CA 1
ATOM 683 C C . ARG A 1 91 ? -15.901 -1.190 15.144 1.00 91.56 91 ARG A C 1
ATOM 685 O O . ARG A 1 91 ? -15.053 -1.792 14.486 1.00 91.56 91 ARG A O 1
ATOM 692 N N . PRO A 1 92 ? -16.189 0.104 14.922 1.00 91.44 92 PRO A N 1
ATOM 693 C CA . PRO A 1 92 ? -15.529 0.866 13.873 1.00 91.44 92 PRO A CA 1
ATOM 694 C C . PRO A 1 92 ? -14.037 1.041 14.173 1.00 91.44 92 PRO A C 1
ATOM 696 O O . PRO A 1 92 ? -13.641 1.278 15.317 1.00 91.44 92 PRO A O 1
ATOM 699 N N . LEU A 1 93 ? -13.217 0.985 13.123 1.00 94.56 93 LEU A N 1
ATOM 700 C CA . LEU A 1 93 ? -11.805 1.348 13.200 1.00 94.56 93 LEU A CA 1
ATOM 701 C C . LEU A 1 93 ? -11.653 2.862 13.441 1.00 94.56 93 LEU A C 1
ATOM 703 O O . LEU A 1 93 ? -12.437 3.654 12.908 1.00 94.56 93 LEU A O 1
ATOM 707 N N . PRO A 1 94 ? -10.624 3.304 14.185 1.00 94.94 94 PRO A N 1
ATOM 708 C CA . PRO A 1 94 ? -10.276 4.715 14.277 1.00 94.94 94 PRO A CA 1
ATOM 709 C C . PRO A 1 94 ? -10.043 5.313 12.886 1.00 94.94 94 PRO A C 1
ATOM 711 O O . PRO A 1 94 ? -9.366 4.707 12.051 1.00 94.94 94 PRO A O 1
ATOM 714 N N . SER A 1 95 ? -10.547 6.530 12.651 1.00 94.56 95 SER A N 1
ATOM 715 C CA . SER A 1 95 ? -10.479 7.192 11.338 1.00 94.56 95 SER A CA 1
ATOM 716 C C . SER A 1 95 ? -9.058 7.265 10.788 1.00 94.56 95 SER A C 1
ATOM 718 O O . SER A 1 95 ? -8.849 7.056 9.601 1.00 94.56 95 SER A O 1
ATOM 720 N N . VAL A 1 96 ? -8.073 7.471 11.662 1.00 95.25 96 VAL A N 1
ATOM 721 C CA . VAL A 1 96 ? -6.656 7.536 11.302 1.00 95.25 96 VAL A CA 1
ATOM 722 C C . VAL A 1 96 ? -6.176 6.243 10.618 1.00 95.25 96 VAL A C 1
ATOM 724 O O . VAL A 1 96 ? -5.396 6.307 9.671 1.00 95.25 96 VAL A O 1
ATOM 727 N N . ARG A 1 97 ? -6.675 5.072 11.041 1.00 95.44 97 ARG A N 1
ATOM 728 C CA . ARG A 1 97 ? -6.323 3.766 10.456 1.00 95.44 97 ARG A CA 1
ATOM 729 C C . ARG A 1 97 ? -6.943 3.579 9.074 1.00 95.44 97 ARG A C 1
ATOM 731 O O . ARG A 1 97 ? -6.296 3.082 8.152 1.00 95.44 97 ARG A O 1
ATOM 738 N N . ILE A 1 98 ? -8.186 4.036 8.930 1.00 96.69 98 ILE A N 1
ATOM 739 C CA . ILE A 1 98 ? -8.905 4.042 7.655 1.00 96.69 98 ILE A CA 1
ATOM 740 C C . ILE A 1 98 ? -8.219 5.003 6.677 1.00 96.69 98 ILE A C 1
ATOM 742 O O . ILE A 1 98 ? -7.961 4.630 5.539 1.00 96.69 98 ILE A O 1
ATOM 746 N N . GLU A 1 99 ? -7.877 6.217 7.110 1.00 96.94 99 GLU A N 1
ATOM 747 C CA . GLU A 1 99 ? -7.201 7.234 6.295 1.00 96.94 99 GLU A CA 1
ATOM 748 C C . GLU A 1 99 ? -5.826 6.767 5.803 1.00 96.94 99 GLU A C 1
ATOM 750 O O . GLU A 1 99 ? -5.518 6.930 4.622 1.00 96.94 99 GLU A O 1
ATOM 755 N N . GLU A 1 100 ? -5.025 6.145 6.673 1.00 97.31 100 GLU A N 1
ATOM 756 C CA . GLU A 1 100 ? -3.722 5.570 6.317 1.00 97.31 100 GLU A CA 1
ATOM 757 C C . GLU A 1 100 ? -3.871 4.479 5.243 1.00 97.31 100 GLU A C 1
ATOM 759 O O . GLU A 1 100 ? -3.203 4.517 4.208 1.00 97.31 100 GLU A O 1
ATOM 764 N N . THR A 1 101 ? -4.820 3.561 5.437 1.00 98.06 101 THR A N 1
ATOM 765 C CA . THR A 1 101 ? -5.090 2.446 4.514 1.00 98.06 101 THR A CA 1
ATOM 766 C C . THR A 1 101 ? -5.629 2.933 3.172 1.00 98.06 101 THR A C 1
ATOM 768 O O . THR A 1 101 ? -5.149 2.528 2.112 1.00 98.06 101 THR A O 1
ATOM 771 N N . VAL A 1 102 ? -6.594 3.854 3.197 1.00 98.38 102 VAL A N 1
ATOM 772 C CA . VAL A 1 102 ? -7.147 4.485 1.993 1.00 98.38 102 VAL A CA 1
ATOM 773 C C . VAL A 1 102 ? -6.051 5.217 1.224 1.00 98.38 102 VAL A C 1
ATOM 775 O O . VAL A 1 102 ? -5.994 5.098 0.001 1.00 98.38 102 VAL A O 1
ATOM 778 N N . CYS A 1 103 ? -5.159 5.932 1.913 1.00 98.25 103 CYS A N 1
ATOM 779 C CA . CYS A 1 103 ? -4.031 6.592 1.268 1.00 98.25 103 CYS A CA 1
ATOM 780 C C . CYS A 1 103 ? -3.110 5.584 0.578 1.00 98.25 103 CYS A C 1
ATOM 782 O O . CYS A 1 103 ? -2.779 5.794 -0.585 1.00 98.25 103 CYS A O 1
ATOM 784 N N . VAL A 1 104 ? -2.737 4.482 1.242 1.00 98.44 104 VAL A N 1
ATOM 785 C CA . VAL A 1 104 ? -1.916 3.425 0.622 1.00 98.44 104 VAL A CA 1
ATOM 786 C C . VAL A 1 104 ? -2.577 2.904 -0.647 1.00 98.44 104 VAL A C 1
ATOM 788 O O . VAL A 1 104 ? -1.955 2.913 -1.702 1.00 98.44 104 VAL A O 1
ATOM 791 N N . LEU A 1 105 ? -3.841 2.489 -0.580 1.00 98.75 105 LEU A N 1
ATOM 792 C CA . LEU A 1 105 ? -4.523 1.890 -1.730 1.00 98.75 105 LEU A CA 1
ATOM 793 C C . LEU A 1 105 ? -4.670 2.877 -2.899 1.00 98.75 105 LEU A C 1
ATOM 795 O O . LEU A 1 105 ? -4.501 2.499 -4.058 1.00 98.75 105 LEU A O 1
ATOM 799 N N . GLN A 1 106 ? -4.940 4.151 -2.609 1.00 98.56 106 GLN A N 1
ATOM 800 C CA . GLN A 1 106 ? -5.000 5.195 -3.631 1.00 98.56 106 GLN A CA 1
ATOM 801 C C . GLN A 1 106 ? -3.637 5.468 -4.269 1.00 98.56 106 GLN A C 1
ATOM 803 O O . GLN A 1 106 ? -3.544 5.570 -5.492 1.00 98.56 106 GLN A O 1
ATOM 808 N N . GLU A 1 107 ? -2.584 5.586 -3.465 1.00 98.44 107 GLU A N 1
ATOM 809 C CA . GLU A 1 107 ? -1.233 5.821 -3.970 1.00 98.44 107 GLU A CA 1
ATOM 810 C C . GLU A 1 107 ? -0.713 4.614 -4.763 1.00 98.44 107 GLU A C 1
ATOM 812 O O . GLU A 1 107 ? -0.123 4.793 -5.825 1.00 98.44 107 GLU A O 1
ATOM 817 N N . LEU A 1 108 ? -1.031 3.383 -4.344 1.00 98.25 108 LEU A N 1
ATOM 818 C CA . LEU A 1 108 ? -0.743 2.167 -5.110 1.00 98.25 108 LEU A CA 1
ATOM 819 C C . LEU A 1 108 ? -1.405 2.184 -6.494 1.00 98.25 108 LEU A C 1
ATOM 821 O O . LEU A 1 108 ? -0.777 1.766 -7.465 1.00 98.25 108 LEU A O 1
ATOM 825 N N . ALA A 1 109 ? -2.638 2.685 -6.604 1.00 97.56 109 ALA A N 1
ATOM 826 C CA . ALA A 1 109 ? -3.339 2.792 -7.884 1.00 97.56 109 ALA A CA 1
ATOM 827 C C . ALA A 1 109 ? -2.704 3.833 -8.825 1.00 97.56 109 ALA A C 1
ATOM 829 O O . ALA A 1 109 ? -2.720 3.658 -10.047 1.00 97.56 109 ALA A O 1
ATOM 830 N N . ARG A 1 110 ? -2.165 4.922 -8.259 1.00 96.56 110 ARG A N 1
ATOM 831 C CA . ARG A 1 110 ? -1.554 6.041 -8.999 1.00 96.56 110 ARG A CA 1
ATOM 832 C C . ARG A 1 110 ? -0.087 5.806 -9.348 1.00 96.56 110 ARG A C 1
ATOM 834 O O . ARG A 1 110 ? 0.392 6.391 -10.317 1.00 96.56 110 ARG A O 1
ATOM 841 N N . LEU A 1 111 ? 0.627 5.009 -8.555 1.00 96.31 111 LEU A N 1
ATOM 842 C CA . LEU A 1 111 ? 2.057 4.791 -8.721 1.00 96.31 111 LEU A CA 1
ATOM 843 C C . LEU A 1 111 ? 2.343 4.116 -10.063 1.00 96.31 111 LEU A C 1
ATOM 845 O O . LEU A 1 111 ? 1.793 3.061 -10.368 1.00 96.31 111 LEU A O 1
ATOM 849 N N . ILE A 1 112 ? 3.236 4.729 -10.836 1.00 94.38 112 ILE A N 1
ATOM 850 C CA . ILE A 1 112 ? 3.815 4.159 -12.050 1.00 94.38 112 ILE A CA 1
ATOM 851 C C . ILE A 1 112 ? 5.331 4.165 -11.873 1.00 94.38 112 ILE A C 1
ATOM 853 O O . ILE A 1 112 ? 5.917 5.196 -11.534 1.00 94.38 112 ILE A O 1
ATOM 857 N N . LEU A 1 113 ? 5.950 3.009 -12.074 1.00 92.38 113 LEU A N 1
ATOM 858 C CA . LEU A 1 113 ? 7.385 2.792 -11.963 1.00 92.38 113 LEU A CA 1
ATOM 859 C C . LEU A 1 113 ? 8.051 2.866 -13.334 1.00 92.38 113 LEU A C 1
ATOM 861 O O . LEU A 1 113 ? 7.484 2.448 -14.341 1.00 92.38 113 LEU A O 1
ATOM 865 N N . ASP A 1 114 ? 9.293 3.341 -13.363 1.00 90.00 114 ASP A N 1
ATOM 866 C CA . ASP A 1 114 ? 10.169 3.101 -14.507 1.00 90.00 114 ASP A CA 1
ATOM 867 C C . ASP A 1 114 ? 10.687 1.654 -14.492 1.00 90.00 114 ASP A C 1
ATOM 869 O O . ASP A 1 114 ? 10.651 0.964 -13.468 1.00 90.00 114 ASP A O 1
ATOM 873 N N . ILE A 1 115 ? 11.207 1.204 -15.633 1.00 88.19 115 ILE A N 1
ATOM 874 C CA . ILE A 1 115 ? 11.681 -0.169 -15.815 1.00 88.19 115 ILE A CA 1
ATOM 875 C C . ILE A 1 115 ? 12.795 -0.570 -14.836 1.00 88.19 115 ILE A C 1
ATOM 877 O O . ILE A 1 115 ? 12.819 -1.714 -14.380 1.00 88.19 115 ILE A O 1
ATOM 881 N N . GLU A 1 116 ? 13.708 0.336 -14.472 1.00 89.50 116 GLU A N 1
ATOM 882 C CA . GLU A 1 116 ? 14.799 0.014 -13.546 1.00 89.50 116 GLU A CA 1
ATOM 883 C C . GLU A 1 116 ? 14.265 -0.185 -12.125 1.00 89.50 116 GLU A C 1
ATOM 885 O O . GLU A 1 116 ? 14.625 -1.154 -11.453 1.00 89.50 116 GLU A O 1
ATOM 890 N N . THR A 1 117 ? 13.357 0.691 -11.692 1.00 92.12 117 THR A N 1
ATOM 891 C CA . THR A 1 117 ? 12.688 0.587 -10.389 1.00 92.12 117 THR A CA 1
ATOM 892 C C . THR A 1 117 ? 11.798 -0.654 -10.312 1.00 92.12 117 THR A C 1
ATOM 894 O O . THR A 1 117 ? 11.830 -1.371 -9.312 1.00 92.12 117 THR A O 1
ATOM 897 N N . ALA A 1 118 ? 11.047 -0.964 -11.373 1.00 91.94 118 ALA A N 1
ATOM 898 C CA . ALA A 1 118 ? 10.229 -2.172 -11.443 1.00 91.94 118 ALA A CA 1
ATOM 899 C C . ALA A 1 118 ? 11.083 -3.450 -11.361 1.00 91.94 118 ALA A C 1
ATOM 901 O O . ALA A 1 118 ? 10.726 -4.397 -10.662 1.00 91.94 118 ALA A O 1
ATOM 902 N N . ASN A 1 119 ? 12.252 -3.474 -12.011 1.00 89.75 119 ASN A N 1
ATOM 903 C CA . ASN A 1 119 ? 13.161 -4.622 -11.964 1.00 89.75 119 ASN A CA 1
ATOM 904 C C . ASN A 1 119 ? 13.758 -4.868 -10.569 1.00 89.75 119 ASN A C 1
ATOM 906 O O . ASN A 1 119 ? 14.043 -6.024 -10.241 1.00 89.75 119 ASN A O 1
ATOM 910 N N . ALA A 1 120 ? 13.907 -3.816 -9.755 1.00 92.00 120 ALA A N 1
ATOM 911 C CA . ALA A 1 120 ? 14.379 -3.904 -8.373 1.00 92.00 120 ALA A CA 1
ATOM 912 C C . ALA A 1 120 ? 13.359 -4.552 -7.415 1.00 92.00 120 ALA A C 1
ATOM 914 O O . ALA A 1 120 ? 13.723 -4.933 -6.302 1.00 92.00 120 ALA A O 1
ATOM 915 N N . LEU A 1 121 ? 12.096 -4.716 -7.830 1.00 91.75 121 LEU A N 1
ATOM 916 C CA . LEU A 1 121 ? 11.098 -5.437 -7.044 1.00 91.75 121 LEU A CA 1
ATOM 917 C C . LEU A 1 121 ? 11.423 -6.933 -6.961 1.00 91.75 121 LEU A C 1
ATOM 919 O O . LEU A 1 121 ? 11.808 -7.580 -7.945 1.00 91.75 121 LEU A O 1
ATOM 923 N N . ASN A 1 122 ? 11.185 -7.503 -5.781 1.00 87.88 122 ASN A N 1
ATOM 924 C CA . ASN A 1 122 ? 11.316 -8.935 -5.541 1.00 87.88 122 ASN A CA 1
ATOM 925 C C . ASN A 1 122 ? 10.025 -9.671 -5.934 1.00 87.88 122 ASN A C 1
ATOM 927 O O . ASN A 1 122 ? 9.247 -10.093 -5.085 1.00 87.88 122 ASN A O 1
ATOM 931 N N . ILE A 1 123 ? 9.784 -9.765 -7.241 1.00 88.19 123 ILE A N 1
ATOM 932 C CA . ILE A 1 123 ? 8.641 -10.479 -7.821 1.00 88.19 123 ILE A CA 1
ATOM 933 C C . ILE A 1 123 ? 9.141 -11.803 -8.422 1.00 88.19 123 ILE A C 1
ATOM 935 O O . ILE A 1 123 ? 10.210 -11.798 -9.048 1.00 88.19 123 ILE A O 1
ATOM 939 N N . PRO A 1 124 ? 8.388 -12.913 -8.282 1.00 88.94 124 PRO A N 1
ATOM 940 C CA . PRO A 1 124 ? 8.685 -14.170 -8.964 1.00 88.94 124 PRO A CA 1
ATOM 941 C C . PRO A 1 124 ? 8.967 -14.002 -10.464 1.00 88.94 124 PRO A C 1
ATOM 943 O O . PRO A 1 124 ? 8.283 -13.241 -11.148 1.00 88.94 124 PRO A O 1
ATOM 946 N N . LEU A 1 125 ? 9.952 -14.746 -10.984 1.00 88.00 125 LEU A N 1
ATOM 947 C CA . LEU A 1 125 ? 10.417 -14.616 -12.374 1.00 88.00 125 LEU A CA 1
ATOM 948 C C . LEU A 1 125 ? 9.289 -14.791 -13.398 1.00 88.00 125 LEU A C 1
ATOM 950 O O . LEU A 1 125 ? 9.157 -13.956 -14.282 1.00 88.00 125 LEU A O 1
ATOM 954 N N . TYR A 1 126 ? 8.410 -15.777 -13.205 1.00 87.94 126 TYR A N 1
ATOM 955 C CA . TYR A 1 126 ? 7.289 -16.025 -14.118 1.00 87.94 126 TYR A CA 1
ATOM 956 C C . TYR A 1 126 ? 6.336 -14.822 -14.255 1.00 87.94 126 TYR A C 1
ATOM 958 O O . TYR A 1 126 ? 5.779 -14.592 -15.323 1.00 87.94 126 TYR A O 1
ATOM 966 N N . LEU A 1 127 ? 6.164 -14.016 -13.197 1.00 88.44 127 LEU A N 1
ATOM 967 C CA . LEU A 1 127 ? 5.380 -12.779 -13.271 1.00 88.44 127 LEU A CA 1
ATOM 968 C C . LEU A 1 127 ? 6.157 -11.670 -13.981 1.00 88.44 127 LEU A C 1
ATOM 970 O O . LEU A 1 127 ? 5.557 -10.888 -14.709 1.00 88.44 127 LEU A O 1
ATOM 974 N N . LYS A 1 128 ? 7.482 -11.594 -13.794 1.00 88.38 128 LYS A N 1
ATOM 975 C CA . LYS A 1 128 ? 8.325 -10.652 -14.548 1.00 88.38 128 LYS A CA 1
ATOM 976 C C . LYS A 1 128 ? 8.295 -10.957 -16.045 1.00 88.38 128 LYS A C 1
ATOM 978 O O . LYS A 1 128 ? 8.269 -10.020 -16.838 1.00 88.38 128 LYS A O 1
ATOM 983 N N . ASP A 1 129 ? 8.268 -12.231 -16.419 1.00 88.50 129 ASP A N 1
ATOM 984 C CA . ASP A 1 129 ? 8.168 -12.660 -17.814 1.00 88.50 129 ASP A CA 1
ATOM 985 C C . ASP A 1 129 ? 6.797 -12.299 -18.401 1.00 88.50 129 ASP A C 1
ATOM 987 O O . ASP A 1 129 ? 6.742 -11.624 -19.427 1.00 88.50 129 ASP A O 1
ATOM 991 N N . ALA A 1 130 ? 5.702 -12.593 -17.691 1.00 88.00 130 ALA A N 1
ATOM 992 C CA . ALA A 1 130 ? 4.353 -12.196 -18.109 1.00 88.00 130 ALA A CA 1
ATOM 993 C C . ALA A 1 130 ? 4.205 -10.669 -18.284 1.00 88.00 130 ALA A C 1
ATOM 995 O O . ALA A 1 130 ? 3.598 -10.198 -19.244 1.00 88.00 130 ALA A O 1
ATOM 996 N N . LEU A 1 131 ? 4.788 -9.877 -17.380 1.00 88.62 131 LEU A N 1
ATOM 997 C CA . LEU A 1 131 ? 4.832 -8.413 -17.487 1.00 88.62 131 LEU A CA 1
ATOM 998 C C . LEU A 1 131 ? 5.617 -7.945 -18.725 1.00 88.62 131 LEU A C 1
ATOM 1000 O O . LEU A 1 131 ? 5.206 -7.023 -19.430 1.00 88.62 131 LEU A O 1
ATOM 1004 N N . ARG A 1 132 ? 6.746 -8.596 -19.032 1.00 87.56 132 ARG A N 1
ATOM 1005 C CA . ARG A 1 132 ? 7.547 -8.289 -20.228 1.00 87.56 132 ARG A CA 1
ATOM 1006 C C . ARG A 1 132 ? 6.796 -8.603 -21.516 1.00 87.56 132 ARG A C 1
ATOM 1008 O O . ARG A 1 132 ? 6.819 -7.777 -22.425 1.00 87.56 132 ARG A O 1
ATOM 1015 N N . GLU A 1 133 ? 6.128 -9.751 -21.583 1.00 87.44 133 GLU A N 1
ATOM 1016 C CA . GLU A 1 133 ? 5.317 -10.158 -22.737 1.00 87.44 133 GLU A CA 1
ATOM 1017 C C . GLU A 1 133 ? 4.191 -9.156 -23.020 1.00 87.44 133 GLU A C 1
ATOM 1019 O O . GLU A 1 133 ? 3.964 -8.782 -24.169 1.00 87.44 133 GLU A O 1
ATOM 1024 N N . ASN A 1 134 ? 3.556 -8.645 -21.963 1.00 85.50 134 ASN A N 1
ATOM 1025 C CA . ASN A 1 134 ? 2.494 -7.643 -22.054 1.00 85.50 134 ASN A CA 1
ATOM 1026 C C . ASN A 1 134 ? 3.010 -6.196 -22.179 1.00 85.50 134 ASN A C 1
ATOM 1028 O O . ASN A 1 134 ? 2.212 -5.260 -22.202 1.00 85.50 134 ASN A O 1
ATOM 1032 N N . GLN A 1 135 ? 4.334 -5.991 -22.243 1.00 85.50 135 GLN A N 1
ATOM 1033 C CA . GLN A 1 135 ? 4.990 -4.672 -22.240 1.00 85.50 135 GLN A CA 1
ATOM 1034 C C . GLN A 1 135 ? 4.538 -3.767 -21.074 1.00 85.50 135 GLN A C 1
ATOM 1036 O O . GLN A 1 135 ? 4.642 -2.539 -21.128 1.00 85.50 135 GLN A O 1
ATOM 1041 N N . SER A 1 136 ? 4.071 -4.378 -19.989 1.00 85.00 136 SER A N 1
ATOM 1042 C CA . SER A 1 136 ? 3.452 -3.746 -18.834 1.00 85.00 136 SER A CA 1
ATOM 1043 C C . SER A 1 136 ? 4.390 -3.908 -17.640 1.00 85.00 136 SER A C 1
ATOM 1045 O O . SER A 1 136 ? 4.650 -4.995 -17.153 1.00 85.00 136 SER A O 1
ATOM 1047 N N . HIS A 1 137 ? 5.020 -2.826 -17.194 1.00 84.31 137 HIS A N 1
ATOM 1048 C CA . HIS A 1 137 ? 5.925 -2.865 -16.030 1.00 84.31 137 HIS A CA 1
ATOM 1049 C C . HIS A 1 137 ? 5.659 -1.735 -15.041 1.00 84.31 137 HIS A C 1
ATOM 1051 O O . HIS A 1 137 ? 6.142 -1.771 -13.907 1.00 84.31 137 HIS A O 1
ATOM 1057 N N . GLY A 1 138 ? 4.856 -0.752 -15.455 1.00 89.50 138 GLY A N 1
ATOM 1058 C CA . GLY A 1 138 ? 4.573 0.443 -14.678 1.00 89.50 138 GLY A CA 1
ATOM 1059 C C . GLY A 1 138 ? 3.921 0.129 -13.338 1.00 89.50 138 GLY A C 1
ATOM 1060 O O . GLY A 1 138 ? 4.188 0.834 -12.369 1.00 89.50 138 GLY A O 1
ATOM 1061 N N . ARG A 1 139 ? 3.121 -0.943 -13.247 1.00 94.38 139 ARG A N 1
ATOM 1062 C CA . ARG A 1 139 ? 2.439 -1.323 -12.000 1.00 94.38 139 ARG A CA 1
ATOM 1063 C C . ARG A 1 139 ? 2.875 -2.663 -11.421 1.00 94.38 139 ARG A C 1
ATOM 1065 O O . ARG A 1 139 ? 2.109 -3.311 -10.707 1.00 94.38 139 ARG A O 1
ATOM 1072 N N . ALA A 1 140 ? 4.119 -3.068 -11.672 1.00 94.25 140 ALA A N 1
ATOM 1073 C CA . ALA A 1 140 ? 4.674 -4.311 -11.138 1.00 94.25 140 ALA A CA 1
ATOM 1074 C C . ALA A 1 140 ? 4.557 -4.418 -9.598 1.00 94.25 140 ALA A C 1
ATOM 1076 O O . ALA A 1 140 ? 4.372 -5.510 -9.061 1.00 94.25 140 ALA A O 1
ATOM 1077 N N . HIS A 1 141 ? 4.582 -3.294 -8.869 1.00 95.69 141 HIS A N 1
ATOM 1078 C CA . HIS A 1 141 ? 4.396 -3.266 -7.410 1.00 95.69 141 HIS A CA 1
ATOM 1079 C C . HIS A 1 141 ? 3.052 -3.840 -6.956 1.00 95.69 141 HIS A C 1
ATOM 1081 O O . HIS A 1 141 ? 2.986 -4.407 -5.867 1.00 95.69 141 HIS A O 1
ATOM 1087 N N . LEU A 1 142 ? 1.998 -3.745 -7.774 1.00 96.56 142 LEU A N 1
ATOM 1088 C CA . LEU A 1 142 ? 0.696 -4.321 -7.440 1.00 96.56 142 LEU A CA 1
ATOM 1089 C C . LEU A 1 142 ? 0.765 -5.846 -7.370 1.00 96.56 142 LEU A C 1
ATOM 1091 O O . LEU A 1 142 ? 0.188 -6.432 -6.465 1.00 96.56 142 LEU A O 1
ATOM 1095 N N . LEU A 1 143 ? 1.521 -6.491 -8.260 1.00 94.44 143 LEU A N 1
ATOM 1096 C CA . LEU A 1 143 ? 1.724 -7.942 -8.208 1.00 94.44 143 LEU A CA 1
ATOM 1097 C C . LEU A 1 143 ? 2.529 -8.361 -6.974 1.00 94.44 143 LEU A C 1
ATOM 1099 O O . LEU A 1 143 ? 2.227 -9.385 -6.370 1.00 94.44 143 LEU A O 1
ATOM 1103 N N . SER A 1 144 ? 3.508 -7.549 -6.560 1.00 93.62 144 SER A N 1
ATOM 1104 C CA . SER A 1 144 ? 4.267 -7.793 -5.325 1.00 93.62 144 SER A CA 1
ATOM 1105 C C . SER A 1 144 ? 3.401 -7.713 -4.064 1.00 93.62 144 SER A C 1
ATOM 1107 O O . SER A 1 144 ? 3.733 -8.353 -3.071 1.00 93.62 144 SER A O 1
ATOM 1109 N N . LEU A 1 145 ? 2.339 -6.905 -4.084 1.00 95.88 145 LEU A N 1
ATOM 1110 C CA . LEU A 1 145 ? 1.449 -6.663 -2.942 1.00 95.88 145 LEU A CA 1
ATOM 1111 C C . LEU A 1 145 ? 0.114 -7.408 -3.046 1.00 95.88 145 LEU A C 1
ATOM 1113 O O . LEU A 1 145 ? -0.697 -7.326 -2.123 1.00 95.88 145 LEU A O 1
ATOM 1117 N N . LEU A 1 146 ? -0.113 -8.128 -4.149 1.00 94.94 146 LEU A N 1
ATOM 1118 C CA . LEU A 1 146 ? -1.362 -8.830 -4.422 1.00 94.94 146 LEU A CA 1
ATOM 1119 C C . LEU A 1 146 ? -1.774 -9.758 -3.271 1.00 94.94 146 LEU A C 1
ATOM 1121 O O . LEU A 1 146 ? -2.927 -9.641 -2.858 1.00 94.94 146 LEU A O 1
ATOM 1125 N N . PRO A 1 147 ? -0.891 -10.609 -2.701 1.00 93.69 147 PRO A N 1
ATOM 1126 C CA . PRO A 1 147 ? -1.280 -11.457 -1.578 1.00 93.69 147 PRO A CA 1
ATOM 1127 C C . PRO A 1 147 ? -1.883 -10.639 -0.434 1.00 93.69 147 PRO A C 1
ATOM 1129 O O . PRO A 1 147 ? -2.980 -10.938 0.019 1.00 93.69 147 PRO A O 1
ATOM 1132 N N . THR A 1 148 ? -1.240 -9.530 -0.066 1.00 93.75 148 THR A N 1
ATOM 1133 C CA . THR A 1 148 ? -1.646 -8.708 1.074 1.00 93.75 148 THR A CA 1
ATOM 1134 C C . THR A 1 148 ? -2.972 -7.992 0.855 1.00 93.75 148 THR A C 1
ATOM 1136 O O . THR A 1 148 ? -3.852 -8.053 1.707 1.00 93.75 148 THR A O 1
ATOM 1139 N N . PHE A 1 149 ? -3.147 -7.284 -0.266 1.00 95.12 149 PHE A N 1
ATOM 1140 C CA . PHE A 1 149 ? -4.382 -6.516 -0.452 1.00 95.12 149 PHE A CA 1
ATOM 1141 C C . PHE A 1 149 ? -5.553 -7.380 -0.928 1.00 95.12 149 PHE A C 1
ATOM 1143 O O . PHE A 1 149 ? -6.699 -6.949 -0.816 1.00 95.12 149 PHE A O 1
ATOM 1150 N N . SER A 1 150 ? -5.304 -8.580 -1.465 1.00 95.81 150 SER A N 1
ATOM 1151 C CA . SER A 1 150 ? -6.381 -9.482 -1.888 1.00 95.81 150 SER A CA 1
ATOM 1152 C C . SER A 1 150 ? -7.247 -9.937 -0.714 1.00 95.81 150 SER A C 1
ATOM 1154 O O . SER A 1 150 ? -8.461 -10.053 -0.866 1.00 95.81 150 SER A O 1
ATOM 1156 N N . GLU A 1 151 ? -6.660 -10.087 0.475 1.00 95.81 151 GLU A N 1
ATOM 1157 C CA . GLU A 1 151 ? -7.386 -10.419 1.705 1.00 95.81 151 GLU A CA 1
ATOM 1158 C C . GLU A 1 151 ? -8.348 -9.299 2.129 1.00 95.81 151 GLU A C 1
ATOM 1160 O O . GLU A 1 151 ? -9.394 -9.559 2.715 1.00 95.81 151 GLU A O 1
ATOM 1165 N N . LEU A 1 152 ? -8.074 -8.048 1.744 1.00 97.12 152 LEU A N 1
ATOM 1166 C CA . LEU A 1 152 ? -8.933 -6.899 2.045 1.00 97.12 152 LEU A CA 1
ATOM 1167 C C . LEU A 1 152 ? -10.223 -6.861 1.211 1.00 97.12 152 LEU A C 1
ATOM 1169 O O . LEU A 1 152 ? -11.073 -5.997 1.438 1.00 97.12 152 LEU A O 1
ATOM 1173 N N . VAL A 1 153 ? -10.419 -7.785 0.262 1.00 96.69 153 VAL A N 1
ATOM 1174 C CA . VAL A 1 153 ? -11.662 -7.874 -0.526 1.00 96.69 153 VAL A CA 1
ATOM 1175 C C . VAL A 1 153 ? -12.895 -8.106 0.356 1.00 96.69 153 VAL A C 1
ATOM 1177 O O . VAL A 1 153 ? -13.993 -7.670 0.006 1.00 96.69 153 VAL A O 1
ATOM 1180 N N . VAL A 1 154 ? -12.704 -8.747 1.513 1.00 94.50 154 VAL A N 1
ATOM 1181 C CA . VAL A 1 154 ? -13.757 -9.009 2.504 1.00 94.50 154 VAL A CA 1
ATOM 1182 C C . VAL A 1 154 ? -13.834 -7.948 3.604 1.00 94.50 154 VAL A C 1
ATOM 1184 O O . VAL A 1 154 ? -14.639 -8.099 4.520 1.00 94.50 154 VAL A O 1
ATOM 1187 N N . SER A 1 155 ? -13.036 -6.875 3.523 1.00 96.12 155 SER A N 1
ATOM 1188 C CA . SER A 1 155 ? -13.047 -5.811 4.532 1.00 96.12 155 SER A CA 1
ATOM 1189 C C . SER A 1 155 ? -14.448 -5.236 4.707 1.00 96.12 155 SER A C 1
ATOM 1191 O O . SER A 1 155 ? -15.207 -5.136 3.745 1.00 96.12 155 SER A O 1
ATOM 1193 N N . ARG A 1 156 ? -14.816 -4.815 5.915 1.00 95.06 156 ARG A N 1
ATOM 1194 C CA . ARG A 1 156 ? -16.126 -4.211 6.197 1.00 95.06 156 ARG A CA 1
ATOM 1195 C C . ARG A 1 156 ? -16.167 -2.737 5.825 1.00 95.06 156 ARG A C 1
ATOM 1197 O O . ARG A 1 156 ? -17.252 -2.236 5.528 1.00 95.06 156 ARG A O 1
ATOM 1204 N N . GLU A 1 157 ? -15.016 -2.084 5.699 1.00 96.50 157 GLU A N 1
ATOM 1205 C CA . GLU A 1 157 ? -14.915 -0.708 5.214 1.00 96.50 157 GLU A CA 1
ATOM 1206 C C . GLU A 1 157 ? -15.175 -0.633 3.690 1.00 96.50 157 GLU A C 1
ATOM 1208 O O . GLU A 1 157 ? -14.343 -1.079 2.889 1.00 96.50 157 GLU A O 1
ATOM 1213 N N . PRO A 1 158 ? -16.313 -0.061 3.236 1.00 96.25 158 PRO A N 1
ATOM 1214 C CA . PRO A 1 158 ? -16.674 -0.034 1.817 1.00 96.25 158 PRO A CA 1
ATOM 1215 C C . PRO A 1 158 ? -15.629 0.664 0.948 1.00 96.25 158 PRO A C 1
ATOM 1217 O O . PRO A 1 158 ? -15.313 0.171 -0.134 1.00 96.25 158 PRO A O 1
ATOM 1220 N N . ARG A 1 159 ? -15.031 1.756 1.440 1.00 97.62 159 ARG A N 1
ATOM 1221 C CA . ARG A 1 159 ? -14.017 2.507 0.687 1.00 97.62 159 ARG A CA 1
ATOM 1222 C C . ARG A 1 159 ? -12.762 1.675 0.429 1.00 97.62 159 ARG A C 1
ATOM 1224 O O . ARG A 1 159 ? -12.155 1.798 -0.633 1.00 97.62 159 ARG A O 1
ATOM 1231 N N . VAL A 1 160 ? -12.379 0.822 1.380 1.00 98.06 160 VAL A N 1
ATOM 1232 C CA . VAL A 1 160 ? -11.249 -0.105 1.229 1.00 98.06 160 VAL A CA 1
ATOM 1233 C C . VAL A 1 160 ? -11.576 -1.146 0.163 1.00 98.06 160 VAL A C 1
ATOM 1235 O O . VAL A 1 160 ? -10.794 -1.307 -0.774 1.00 98.06 160 VAL A O 1
ATOM 1238 N N . ARG A 1 161 ? -12.760 -1.774 0.225 1.00 97.75 161 ARG A N 1
ATOM 1239 C CA . ARG A 1 161 ? -13.192 -2.753 -0.790 1.00 97.75 161 ARG A CA 1
ATOM 1240 C C . ARG A 1 161 ? -13.211 -2.168 -2.201 1.00 97.75 161 ARG A C 1
ATOM 1242 O O . ARG A 1 161 ? -12.735 -2.806 -3.138 1.00 97.75 161 ARG A O 1
ATOM 1249 N N . GLU A 1 162 ? -13.745 -0.962 -2.367 1.00 98.19 162 GLU A N 1
ATOM 1250 C CA . GLU A 1 162 ? -13.803 -0.280 -3.665 1.00 98.19 162 GLU A CA 1
ATOM 1251 C C . GLU A 1 162 ? -12.406 -0.049 -4.251 1.00 98.19 162 GLU A C 1
ATOM 1253 O O . GLU A 1 162 ? -12.166 -0.332 -5.427 1.00 98.19 162 GLU A O 1
ATOM 1258 N N . LEU A 1 163 ? -11.457 0.405 -3.429 1.00 98.62 163 LEU A N 1
ATOM 1259 C CA . LEU A 1 163 ? -10.080 0.620 -3.866 1.00 98.62 163 LEU A CA 1
ATOM 1260 C C . LEU A 1 163 ? -9.364 -0.698 -4.179 1.00 98.62 163 LEU A C 1
ATOM 1262 O O . LEU A 1 163 ? -8.668 -0.779 -5.188 1.00 98.62 163 LEU A O 1
ATOM 1266 N N . VAL A 1 164 ? -9.584 -1.753 -3.390 1.00 98.38 164 VAL A N 1
ATOM 1267 C CA . VAL A 1 164 ? -9.068 -3.101 -3.685 1.00 98.38 164 VAL A CA 1
ATOM 1268 C C . VAL A 1 164 ? -9.568 -3.587 -5.047 1.00 98.38 164 VAL A C 1
ATOM 1270 O O . VAL A 1 164 ? -8.777 -4.069 -5.857 1.00 98.38 164 VAL A O 1
ATOM 1273 N N . GLN A 1 165 ? -10.852 -3.391 -5.363 1.00 97.69 165 GLN A N 1
ATOM 1274 C CA . GLN A 1 165 ? -11.390 -3.723 -6.686 1.00 97.69 165 GLN A CA 1
ATOM 1275 C C . GLN A 1 165 ? -10.713 -2.928 -7.808 1.00 97.69 165 GLN A C 1
ATOM 1277 O O . GLN A 1 165 ? -10.456 -3.483 -8.878 1.00 97.69 165 GLN A O 1
ATOM 1282 N N . VAL A 1 166 ? -10.406 -1.645 -7.587 1.00 98.00 166 VAL A N 1
ATOM 1283 C CA . VAL A 1 166 ? -9.631 -0.844 -8.547 1.00 98.00 166 VAL A CA 1
ATOM 1284 C C . VAL A 1 166 ? -8.252 -1.467 -8.772 1.00 98.00 166 VAL A C 1
ATOM 1286 O O . VAL A 1 166 ? -7.877 -1.680 -9.924 1.00 98.00 166 VAL A O 1
ATOM 1289 N N . LEU A 1 167 ? -7.528 -1.837 -7.711 1.00 98.19 167 LEU A N 1
ATOM 1290 C CA . LEU A 1 167 ? -6.209 -2.470 -7.833 1.00 98.19 167 LEU A CA 1
ATOM 1291 C C . LEU A 1 167 ? -6.267 -3.812 -8.579 1.00 98.19 167 LEU A C 1
ATOM 1293 O O . LE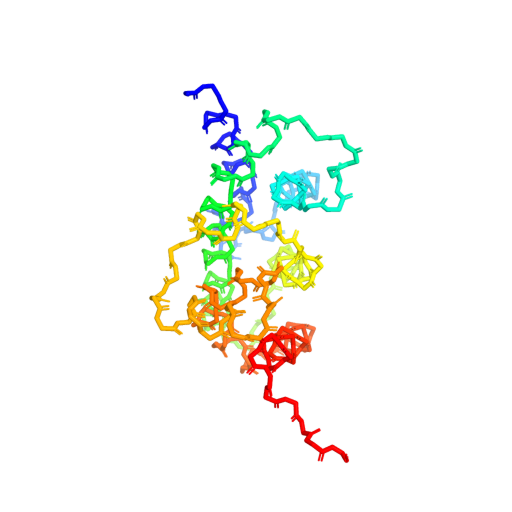U A 1 167 ? -5.430 -4.067 -9.444 1.00 98.19 167 LEU A O 1
ATOM 1297 N N . LEU A 1 168 ? -7.282 -4.643 -8.319 1.00 96.94 168 LEU A N 1
ATOM 1298 C CA . LEU A 1 168 ? -7.479 -5.917 -9.022 1.00 96.94 168 LEU A CA 1
ATOM 1299 C C . LEU A 1 168 ? -7.756 -5.723 -10.524 1.00 96.94 168 LEU A C 1
ATOM 1301 O O . LEU A 1 168 ? -7.242 -6.479 -11.353 1.00 96.94 168 LEU A O 1
ATOM 1305 N N . ARG A 1 169 ? -8.519 -4.689 -10.904 1.00 95.75 169 ARG A N 1
ATOM 1306 C CA . ARG A 1 169 ? -8.736 -4.330 -12.320 1.00 95.75 169 ARG A CA 1
ATOM 1307 C C . ARG A 1 169 ? -7.454 -3.837 -12.990 1.00 95.75 169 ARG A C 1
ATOM 1309 O O . ARG A 1 169 ? -7.217 -4.161 -14.155 1.00 95.75 169 ARG A O 1
ATOM 1316 N N . LEU A 1 170 ? -6.625 -3.086 -12.263 1.00 95.69 170 LEU A N 1
ATOM 1317 C CA . LEU A 1 170 ? -5.315 -2.659 -12.753 1.00 95.69 170 LEU A CA 1
ATOM 1318 C C . LEU A 1 170 ? -4.406 -3.868 -12.986 1.00 95.69 170 LEU A C 1
ATOM 1320 O O . LEU A 1 170 ? -3.869 -3.988 -14.079 1.00 95.69 170 LEU A O 1
ATOM 1324 N N . ILE A 1 171 ? -4.322 -4.813 -12.044 1.00 94.00 171 ILE A N 1
ATOM 1325 C CA . ILE A 1 171 ? -3.567 -6.065 -12.242 1.00 94.00 171 ILE A CA 1
ATOM 1326 C C . ILE A 1 171 ? -4.077 -6.843 -13.451 1.00 94.00 171 ILE A C 1
ATOM 1328 O O . ILE A 1 171 ? -3.282 -7.283 -14.274 1.00 94.00 171 ILE A O 1
ATOM 1332 N N . SER A 1 172 ? -5.397 -6.984 -13.584 1.00 93.00 172 SER A N 1
ATOM 1333 C CA . SER A 1 172 ? -5.991 -7.681 -14.730 1.00 93.00 172 SER A CA 1
ATOM 1334 C C . SER A 1 172 ? -5.577 -7.031 -16.053 1.00 93.00 172 SER A C 1
ATOM 1336 O O . SER A 1 172 ? -5.333 -7.728 -17.029 1.00 93.00 172 SER A O 1
ATOM 1338 N N . SER A 1 173 ? -5.452 -5.702 -16.075 1.00 91.94 173 SER A N 1
ATOM 1339 C CA . SER A 1 173 ? -4.978 -4.958 -17.245 1.00 91.94 173 SER A CA 1
ATOM 1340 C C . SER A 1 173 ? -3.485 -5.164 -17.504 1.00 91.94 173 SER A C 1
ATOM 1342 O O . SER A 1 173 ? -3.109 -5.387 -18.648 1.00 91.94 173 SER A O 1
ATOM 1344 N N . GLU A 1 174 ? -2.641 -5.138 -16.466 1.00 90.00 174 GLU A N 1
ATOM 1345 C CA . GLU A 1 174 ? -1.197 -5.385 -16.614 1.00 90.00 174 GLU A CA 1
ATOM 1346 C C . GLU A 1 174 ? -0.917 -6.812 -17.111 1.00 90.00 174 GLU A C 1
ATOM 1348 O O . GLU A 1 174 ? 0.003 -7.017 -17.890 1.00 90.00 174 GLU A O 1
ATOM 1353 N N . LEU A 1 175 ? 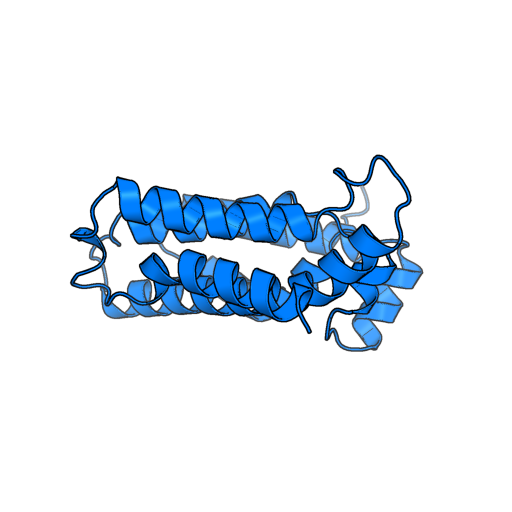-1.724 -7.793 -16.704 1.00 90.00 175 LEU A N 1
ATOM 1354 C CA . LEU A 1 175 ? -1.587 -9.190 -17.125 1.00 90.00 175 LEU A CA 1
ATOM 1355 C C . LEU A 1 175 ? -2.293 -9.519 -18.455 1.00 90.00 175 LEU A C 1
ATOM 1357 O O . LEU A 1 175 ? -2.332 -10.686 -18.837 1.00 90.00 175 LEU A O 1
ATOM 1361 N N . GLY A 1 176 ? -2.907 -8.541 -19.131 1.00 88.25 176 GLY A N 1
ATOM 1362 C CA . GLY A 1 176 ? -3.635 -8.788 -20.383 1.00 88.25 176 GLY A CA 1
ATOM 1363 C C . GLY A 1 176 ? -4.916 -9.623 -20.222 1.00 88.25 176 GLY A C 1
ATOM 1364 O O . GLY A 1 176 ? -5.450 -10.137 -21.198 1.00 88.25 176 GLY A O 1
ATOM 1365 N N . LEU A 1 177 ? -5.455 -9.739 -19.004 1.00 87.62 177 LEU A N 1
ATOM 1366 C CA . LEU A 1 177 ? -6.660 -10.516 -18.670 1.00 87.62 177 LEU A CA 1
ATOM 1367 C C . LEU A 1 177 ? -7.964 -9.736 -18.907 1.00 87.62 177 LEU A C 1
ATOM 1369 O O . LEU A 1 177 ? -8.997 -10.016 -18.292 1.00 87.62 177 LEU A O 1
ATOM 1373 N N . GLN A 1 178 ? -7.925 -8.704 -19.748 1.00 79.44 178 GLN A N 1
ATOM 1374 C CA . GLN A 1 178 ? -9.116 -7.929 -20.069 1.00 79.44 178 GLN A CA 1
ATOM 1375 C C . GLN A 1 178 ? -10.099 -8.801 -20.853 1.00 79.44 178 GLN A C 1
ATOM 1377 O O . GLN A 1 178 ? -9.710 -9.628 -21.677 1.00 79.44 178 GLN A O 1
ATOM 1382 N N . ARG A 1 179 ? -11.399 -8.631 -20.586 1.00 71.44 179 ARG A N 1
ATOM 1383 C CA . ARG A 1 179 ? -12.429 -9.303 -21.382 1.00 71.44 179 ARG A CA 1
ATOM 1384 C C . ARG A 1 179 ? -12.278 -8.832 -22.827 1.00 71.44 179 ARG A C 1
ATOM 1386 O O . ARG A 1 179 ? -12.367 -7.633 -23.071 1.00 71.44 179 ARG A O 1
ATOM 1393 N N . LEU A 1 180 ? -12.061 -9.771 -23.747 1.00 57.56 180 LEU A N 1
ATOM 1394 C CA . LEU A 1 180 ? -12.198 -9.528 -25.180 1.00 57.56 180 LEU A CA 1
ATOM 1395 C C . LEU A 1 180 ? -13.648 -9.080 -25.414 1.00 57.56 180 LEU A C 1
ATOM 1397 O O . LEU A 1 180 ? -14.568 -9.885 -25.267 1.00 57.56 180 LEU A O 1
ATOM 1401 N N . THR A 1 181 ? -13.847 -7.783 -25.638 1.00 45.59 181 THR A N 1
ATOM 1402 C CA . THR A 1 181 ? -15.118 -7.210 -26.103 1.00 45.59 181 THR A CA 1
ATOM 1403 C C . THR A 1 181 ? -15.298 -7.453 -27.584 1.00 45.59 181 THR A C 1
ATOM 1405 O O . THR A 1 181 ? -14.306 -7.220 -28.312 1.00 45.59 181 THR A O 1
#

pLDDT: mean 91.05, std 9.64, range [45.59, 98.75]

Secondary structure (DSSP, 8-state):
-HHHHHHHHHHHHHHHHHTS-HHHHTTS-HHHHHHHHHHHHHHHHHH-STT--S--HHHHHHHHHHHHHHHHHHHHHHHHHHHHHHHHTTSPPPHHHHHHHHHHHHHHHH----HHHHHTS---HHHHHHHHHTT--TTHHHHHHHHHHHGGGG-S-HHHHHHHHHHHHHHHHHTT-----